Protein AF-A0A7S2HXE7-F1 (afdb_monomer)

Solvent-accessible surface area (backbone atoms only — not comparable to full-atom values): 6787 Å² total; per-residue (Å²): 131,97,66,56,71,68,59,51,30,52,52,51,29,65,70,46,41,70,63,45,46,68,40,72,66,55,28,47,44,47,74,75,39,44,75,59,43,34,55,48,38,62,73,76,58,79,90,82,89,77,61,93,91,61,80,92,76,57,76,76,35,76,50,92,45,53,48,64,36,82,74,63,73,43,76,49,74,41,42,48,93,79,38,102,42,96,54,76,43,74,46,81,40,40,62,69,34,74,43,55,63,63,28,75,82,44,96,34,65,74

InterPro domains:
  IPR018490 Cyclic nucleotide-binding domain superfamily [SSF51206] (2-107)

Structure (mmCIF, N/CA/C/O backbone):
data_AF-A0A7S2HXE7-F1
#
_entry.id   AF-A0A7S2HXE7-F1
#
loop_
_atom_site.group_PDB
_atom_site.id
_atom_site.type_symbol
_atom_site.label_atom_id
_atom_site.label_alt_id
_atom_site.label_comp_id
_atom_site.label_asym_id
_atom_site.label_entity_id
_atom_site.label_seq_id
_atom_site.pdbx_PDB_ins_code
_atom_site.Cartn_x
_atom_site.Cartn_y
_atom_site.Cartn_z
_atom_site.occupancy
_atom_site.B_iso_or_equiv
_atom_site.auth_seq_id
_atom_site.auth_comp_id
_atom_site.auth_asym_id
_atom_site.auth_atom_id
_atom_site.pdbx_PDB_model_num
ATOM 1 N N . GLN A 1 1 ? -6.709 -11.733 26.909 1.00 56.09 1 GLN A N 1
ATOM 2 C CA . GLN A 1 1 ? -6.693 -10.663 25.884 1.00 56.09 1 GLN A CA 1
ATOM 3 C C . GLN A 1 1 ? -6.760 -9.325 26.610 1.00 56.09 1 GLN A C 1
ATOM 5 O O . GLN A 1 1 ? -7.724 -9.121 27.327 1.00 56.09 1 GLN A O 1
ATOM 10 N N . LEU A 1 2 ? -5.749 -8.457 26.476 1.00 84.25 2 LEU A N 1
ATOM 11 C CA . LEU A 1 2 ? -5.667 -7.182 27.218 1.00 84.25 2 LEU A CA 1
ATOM 12 C C . LEU A 1 2 ? -6.530 -6.047 26.626 1.00 84.25 2 LEU A C 1
ATOM 14 O O . LEU A 1 2 ? -6.757 -5.051 27.297 1.00 84.25 2 LEU A O 1
ATOM 18 N N . LEU A 1 3 ? -7.029 -6.190 25.390 1.00 88.94 3 LEU A N 1
ATOM 19 C CA . LEU A 1 3 ? -7.813 -5.162 24.691 1.00 88.94 3 LEU A CA 1
ATOM 20 C C . LEU A 1 3 ? -9.077 -5.750 24.050 1.00 88.94 3 LEU A C 1
ATOM 22 O O . LEU A 1 3 ? -9.038 -6.836 23.450 1.00 88.94 3 LEU A O 1
ATOM 26 N N . SER A 1 4 ? -10.178 -4.993 24.101 1.00 94.06 4 SER A N 1
ATOM 27 C CA . SER A 1 4 ? -11.411 -5.313 23.372 1.00 94.06 4 SER A CA 1
ATOM 28 C C . SER A 1 4 ? -11.171 -5.323 21.856 1.00 94.06 4 SER A C 1
ATOM 30 O O . SER A 1 4 ? -10.194 -4.760 21.352 1.00 94.06 4 SER A O 1
ATOM 32 N N . SER A 1 5 ? -12.042 -6.000 21.108 1.00 91.31 5 SER A N 1
ATOM 33 C CA . SER A 1 5 ? -11.994 -5.999 19.640 1.00 91.31 5 SER A CA 1
ATOM 34 C C . SER A 1 5 ? -12.143 -4.583 19.075 1.00 91.31 5 SER A C 1
ATOM 36 O O . SER A 1 5 ? -11.364 -4.192 18.211 1.00 91.31 5 SER A O 1
ATOM 38 N N . ALA A 1 6 ? -13.075 -3.797 19.621 1.00 91.12 6 ALA A N 1
ATOM 39 C CA . ALA A 1 6 ? -13.313 -2.413 19.219 1.00 91.12 6 ALA A CA 1
ATOM 40 C C . ALA A 1 6 ? -12.064 -1.533 19.394 1.00 91.12 6 ALA A C 1
ATOM 42 O O . ALA A 1 6 ? -11.648 -0.854 18.457 1.00 91.12 6 ALA A O 1
ATOM 43 N N . LEU A 1 7 ? -11.401 -1.613 20.554 1.00 92.62 7 LEU A N 1
ATOM 44 C CA . LEU A 1 7 ? -10.208 -0.808 20.824 1.00 92.62 7 LEU A CA 1
ATOM 45 C C . LEU A 1 7 ? -9.020 -1.223 19.941 1.00 92.62 7 LEU A C 1
ATOM 47 O O . LEU A 1 7 ? -8.250 -0.375 19.500 1.00 92.62 7 LEU A O 1
ATOM 51 N N . ARG A 1 8 ? -8.897 -2.516 19.609 1.00 91.38 8 ARG A N 1
ATOM 52 C CA . ARG A 1 8 ? -7.886 -3.002 18.652 1.00 91.38 8 ARG A CA 1
ATOM 53 C C . ARG A 1 8 ? -8.10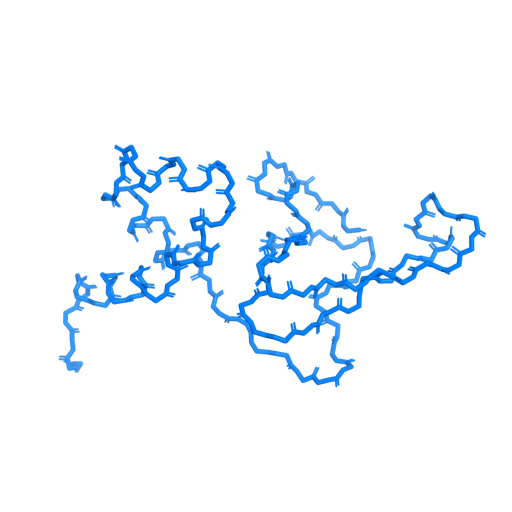4 -2.462 17.239 1.00 91.38 8 ARG A C 1
ATOM 55 O O . ARG A 1 8 ? -7.128 -2.105 16.585 1.00 91.38 8 ARG A O 1
ATOM 62 N N . ILE A 1 9 ? -9.352 -2.406 16.773 1.00 92.12 9 ILE A N 1
ATOM 63 C CA . ILE A 1 9 ? -9.705 -1.828 15.466 1.00 92.12 9 ILE A CA 1
ATOM 64 C C . ILE A 1 9 ? -9.336 -0.343 15.436 1.00 92.12 9 ILE A C 1
ATOM 66 O O . ILE A 1 9 ? -8.694 0.110 14.491 1.00 92.12 9 ILE A O 1
ATOM 70 N N . GLN A 1 10 ? -9.687 0.396 16.490 1.00 93.56 10 GLN A N 1
ATOM 71 C CA . GLN A 1 10 ? -9.378 1.819 16.592 1.00 93.56 10 GLN A CA 1
ATOM 72 C C . GLN A 1 10 ? -7.866 2.077 16.604 1.00 93.56 10 GLN A C 1
ATOM 74 O O . GLN A 1 10 ? -7.387 2.898 15.829 1.00 93.56 10 GLN A O 1
ATOM 79 N N . LEU A 1 11 ? -7.103 1.328 17.408 1.00 93.12 11 LEU A N 1
ATOM 80 C CA . LEU A 1 11 ? -5.642 1.447 17.457 1.00 93.12 11 LEU A CA 1
ATOM 81 C C . LEU A 1 11 ? -4.991 1.144 16.104 1.00 93.12 11 LEU A C 1
ATOM 83 O O . LEU A 1 11 ? -4.157 1.918 15.646 1.00 93.12 11 LEU A O 1
ATOM 87 N N . ARG A 1 12 ? -5.382 0.046 15.441 1.00 92.75 12 ARG A N 1
ATOM 88 C CA . ARG A 1 12 ? -4.855 -0.290 14.106 1.00 92.75 12 ARG A CA 1
ATOM 89 C C . ARG A 1 12 ? -5.132 0.821 13.106 1.00 92.75 12 ARG A C 1
ATOM 91 O O . ARG A 1 12 ? -4.220 1.220 12.388 1.00 92.75 12 ARG A O 1
ATOM 98 N N . PHE A 1 13 ? -6.359 1.340 13.107 1.00 95.31 13 PHE A N 1
ATOM 99 C CA . PHE A 1 13 ? -6.725 2.441 12.235 1.00 95.31 13 PHE A CA 1
ATOM 100 C C . PHE A 1 13 ? -5.871 3.678 12.497 1.00 95.31 13 PHE A C 1
ATOM 102 O O . PHE A 1 13 ? -5.293 4.183 11.547 1.00 95.31 13 PHE A O 1
ATOM 109 N N . GLU A 1 14 ? -5.718 4.136 13.741 1.00 95.62 14 GLU A N 1
ATOM 110 C CA . GLU A 1 14 ? -4.913 5.336 14.023 1.00 95.62 14 GLU A CA 1
ATOM 111 C C . GLU A 1 14 ? -3.432 5.167 13.645 1.00 95.62 14 GLU A C 1
ATOM 113 O O . GLU A 1 14 ? -2.815 6.121 13.179 1.00 95.62 14 GLU A O 1
ATOM 118 N N . ILE A 1 15 ? -2.867 3.958 13.755 1.00 94.00 15 ILE A N 1
ATOM 119 C CA . ILE A 1 15 ? -1.490 3.679 13.307 1.00 94.00 15 ILE A CA 1
ATOM 120 C C . ILE A 1 15 ? -1.391 3.715 11.770 1.00 94.00 15 ILE A C 1
ATOM 122 O O . ILE A 1 15 ? -0.419 4.226 11.219 1.00 94.00 15 ILE A O 1
A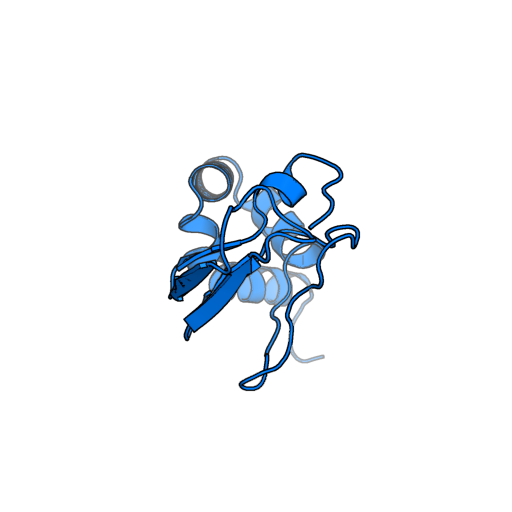TOM 126 N N . GLN A 1 16 ? -2.381 3.168 11.059 1.00 94.56 16 GLN A N 1
ATOM 127 C CA . GLN A 1 16 ? -2.368 3.029 9.593 1.00 94.56 16 GLN A CA 1
ATOM 128 C C . GLN A 1 16 ? -2.855 4.291 8.865 1.00 94.56 16 GLN A C 1
ATOM 130 O O . GLN A 1 16 ? -2.464 4.561 7.727 1.00 94.56 16 GLN A O 1
ATOM 135 N N . ARG A 1 17 ? -3.699 5.086 9.522 1.00 95.44 17 ARG A N 1
ATOM 136 C CA . ARG A 1 17 ? -4.379 6.260 8.972 1.00 95.44 17 ARG A CA 1
ATOM 137 C C . ARG A 1 17 ? -3.427 7.272 8.330 1.00 95.44 17 ARG A C 1
ATOM 139 O O . ARG A 1 17 ? -3.769 7.715 7.238 1.00 95.44 17 ARG A O 1
ATOM 146 N N . PRO A 1 18 ? -2.265 7.641 8.909 1.00 95.38 18 PRO A N 1
ATOM 147 C CA . PRO A 1 18 ? -1.359 8.597 8.275 1.00 95.38 18 PRO A CA 1
ATOM 148 C C . PRO A 1 18 ? -0.871 8.141 6.897 1.00 95.38 18 PRO A C 1
ATOM 150 O O . PRO A 1 18 ? -0.808 8.953 5.979 1.00 95.38 18 PRO A O 1
ATOM 153 N N . ALA A 1 19 ? -0.575 6.848 6.731 1.00 95.50 19 ALA A N 1
ATOM 154 C CA . ALA A 1 19 ? -0.140 6.292 5.451 1.00 95.50 19 ALA A CA 1
ATOM 155 C C . ALA A 1 19 ? -1.300 6.227 4.446 1.00 95.50 19 ALA A C 1
ATOM 157 O O . ALA A 1 19 ? -1.162 6.669 3.307 1.00 95.50 19 ALA A O 1
ATOM 158 N N . LEU A 1 20 ? -2.477 5.764 4.884 1.00 95.81 20 LEU A N 1
ATOM 159 C CA . LEU A 1 20 ? -3.669 5.686 4.030 1.00 95.81 20 LEU A CA 1
ATOM 160 C C . LEU A 1 20 ? -4.160 7.068 3.582 1.00 95.81 20 LEU A C 1
ATOM 162 O O . LEU A 1 20 ? -4.565 7.238 2.437 1.00 95.81 20 LEU A O 1
ATOM 166 N N . ALA A 1 21 ? -4.099 8.072 4.459 1.00 96.31 21 ALA A N 1
ATOM 167 C CA . ALA A 1 21 ? -4.575 9.421 4.167 1.00 96.31 21 ALA A CA 1
ATOM 168 C C . ALA A 1 21 ? -3.737 10.155 3.106 1.00 96.31 21 ALA A C 1
ATOM 170 O O . ALA A 1 21 ? -4.220 11.140 2.547 1.00 96.31 21 ALA A O 1
ATOM 171 N N . ARG A 1 22 ? -2.516 9.681 2.811 1.00 95.44 22 ARG A N 1
ATOM 172 C CA . ARG A 1 22 ? -1.683 10.201 1.713 1.00 95.44 22 ARG A CA 1
ATOM 173 C C . ARG A 1 22 ? -2.248 9.842 0.340 1.00 95.44 22 ARG A C 1
ATOM 175 O O . ARG A 1 22 ? -2.036 10.591 -0.606 1.00 95.44 22 ARG A O 1
ATOM 182 N N . HIS A 1 23 ? -2.989 8.739 0.229 1.00 96.31 23 HIS A N 1
ATOM 183 C CA . HIS A 1 23 ? -3.672 8.392 -1.011 1.00 96.31 23 HIS A CA 1
ATOM 184 C C . HIS A 1 23 ? -4.908 9.286 -1.188 1.00 96.31 23 HIS A C 1
ATOM 186 O O . HIS A 1 23 ? -5.776 9.277 -0.311 1.00 96.31 23 HIS A O 1
ATOM 192 N N . PRO A 1 24 ? -5.071 10.007 -2.315 1.00 95.62 24 PRO A N 1
ATOM 193 C CA . PRO A 1 24 ? -6.159 10.975 -2.485 1.00 95.62 24 PRO A CA 1
ATOM 194 C C . PRO A 1 24 ? -7.551 10.381 -2.240 1.00 95.62 24 PRO A C 1
ATOM 196 O O . PRO A 1 24 ? -8.336 10.926 -1.461 1.00 95.62 24 PRO A O 1
ATOM 199 N N . VAL A 1 25 ? -7.825 9.222 -2.852 1.00 95.44 25 VAL A N 1
ATOM 200 C CA . VAL A 1 25 ? -9.096 8.505 -2.682 1.00 95.44 25 VAL A CA 1
ATOM 201 C C . VAL A 1 25 ? -9.278 8.026 -1.240 1.00 95.44 25 VAL A C 1
ATOM 203 O O . VAL A 1 25 ? -10.243 8.428 -0.597 1.00 95.44 25 VAL A O 1
ATOM 206 N N . LEU A 1 26 ? -8.360 7.233 -0.677 1.00 96.00 26 LEU A N 1
ATOM 207 C CA . LEU A 1 26 ? -8.522 6.707 0.689 1.00 96.00 26 LEU A CA 1
ATOM 208 C C . LEU A 1 26 ? -8.594 7.823 1.745 1.00 96.00 26 LEU A C 1
ATOM 210 O O . LEU A 1 26 ? -9.386 7.738 2.682 1.00 96.00 26 LEU A O 1
ATOM 214 N N . GLY A 1 27 ? -7.839 8.908 1.567 1.00 96.62 27 GLY A N 1
ATOM 215 C CA . GLY A 1 27 ? -7.926 10.100 2.405 1.00 96.62 27 GLY A CA 1
ATOM 216 C C . GLY A 1 27 ? -9.296 10.779 2.345 1.00 96.62 27 GLY A C 1
ATOM 217 O O . GLY A 1 27 ? -9.782 11.255 3.372 1.00 96.62 27 GLY A O 1
ATOM 218 N N . LEU A 1 28 ? -9.944 10.804 1.177 1.00 97.25 28 LEU A N 1
ATOM 219 C CA . LEU A 1 28 ? -11.326 11.271 1.044 1.00 97.25 28 LEU A CA 1
ATOM 220 C C . LEU A 1 28 ? -12.300 10.360 1.803 1.00 97.25 28 LEU A C 1
ATOM 222 O O . LEU A 1 28 ? -13.097 10.870 2.590 1.00 97.25 28 LEU A O 1
ATOM 226 N N . TRP A 1 29 ? -12.188 9.039 1.649 1.00 96.44 29 TRP A N 1
ATOM 227 C CA . TRP A 1 29 ? -13.035 8.078 2.370 1.00 96.44 29 TRP A CA 1
ATOM 228 C C . TRP A 1 29 ? -12.899 8.200 3.890 1.00 96.44 29 TRP A C 1
ATOM 230 O O . TRP A 1 29 ? -13.905 8.180 4.593 1.00 96.44 29 TRP A O 1
ATOM 240 N N . ILE A 1 30 ? -11.684 8.419 4.402 1.00 96.81 30 ILE A N 1
ATOM 241 C CA . ILE A 1 30 ? -11.441 8.649 5.838 1.00 96.81 30 ILE A CA 1
ATOM 242 C C . ILE A 1 30 ? -12.209 9.875 6.353 1.00 96.81 30 ILE A C 1
ATOM 244 O O . ILE A 1 30 ? -12.674 9.867 7.492 1.00 96.81 30 ILE A O 1
ATOM 248 N N . ARG A 1 31 ? -12.342 10.930 5.539 1.00 96.88 31 ARG A N 1
ATOM 249 C CA . ARG A 1 31 ? -13.078 12.148 5.917 1.00 96.88 31 ARG A CA 1
ATOM 250 C C . ARG A 1 31 ? -14.590 11.993 5.785 1.00 96.88 31 ARG A C 1
ATOM 252 O O . ARG A 1 31 ? -15.315 12.626 6.543 1.00 96.88 31 ARG A O 1
ATOM 259 N N . MET A 1 32 ? -15.047 11.204 4.816 1.00 97.69 32 MET A N 1
ATOM 260 C CA . MET A 1 32 ? -16.472 11.020 4.538 1.00 97.69 32 MET A CA 1
ATOM 261 C C . MET A 1 32 ? -17.130 10.006 5.475 1.00 97.69 32 MET A C 1
ATOM 263 O O . MET A 1 32 ? -18.225 10.262 5.964 1.00 97.69 32 MET A O 1
ATOM 267 N N . ASP A 1 33 ? -16.473 8.874 5.727 1.00 96.31 33 ASP A N 1
ATOM 268 C CA . ASP A 1 33 ? -17.022 7.774 6.521 1.00 96.31 33 ASP A CA 1
ATOM 269 C C . ASP A 1 33 ? -15.907 7.072 7.310 1.00 96.31 33 ASP A C 1
ATOM 271 O O . ASP A 1 33 ? -15.369 6.022 6.936 1.00 96.31 33 ASP A O 1
ATOM 275 N N . ALA A 1 34 ? -15.529 7.692 8.430 1.00 91.94 34 ALA A N 1
ATOM 276 C CA . ALA A 1 34 ? -14.533 7.130 9.332 1.00 91.94 34 ALA A CA 1
ATOM 277 C C . ALA A 1 34 ? -14.947 5.751 9.891 1.00 91.94 34 ALA A C 1
ATOM 279 O O . ALA A 1 34 ? -14.104 4.852 9.864 1.00 91.94 34 ALA A O 1
ATOM 280 N N . PRO A 1 35 ? -16.195 5.513 10.357 1.00 93.44 35 PRO A N 1
ATOM 281 C CA . PRO A 1 35 ? -16.620 4.188 10.823 1.00 93.44 35 PRO A CA 1
ATOM 282 C C . PRO A 1 35 ? -16.443 3.074 9.782 1.00 93.44 35 PRO A C 1
ATOM 284 O O . PRO A 1 35 ? -15.953 1.984 10.115 1.00 93.44 35 PRO A O 1
ATOM 287 N N . TRP A 1 36 ? -16.786 3.341 8.519 1.00 94.12 36 TRP A N 1
ATOM 288 C CA . TRP A 1 36 ? -16.539 2.396 7.434 1.00 94.12 36 TRP A CA 1
ATOM 289 C C . TRP A 1 36 ? -15.040 2.166 7.240 1.00 94.12 36 TRP A C 1
ATOM 291 O O . TRP A 1 36 ? -14.591 1.017 7.253 1.00 94.12 36 TRP A O 1
ATOM 301 N N . MET A 1 37 ? -14.240 3.236 7.181 1.00 95.12 37 MET A N 1
ATOM 302 C CA . MET A 1 37 ? -12.787 3.124 7.034 1.00 95.12 37 MET A CA 1
ATOM 303 C C . MET A 1 37 ? -12.100 2.404 8.199 1.00 95.12 37 MET A C 1
ATOM 305 O O . MET A 1 37 ? -11.152 1.661 7.954 1.00 95.12 37 MET A O 1
ATOM 309 N N . HIS A 1 38 ? -12.578 2.535 9.439 1.00 94.31 38 HIS A N 1
ATOM 310 C CA . HIS A 1 38 ? -12.095 1.739 10.574 1.00 94.31 38 HIS A CA 1
ATOM 311 C C . HIS A 1 38 ? -12.254 0.240 10.303 1.00 94.31 38 HIS A C 1
ATOM 313 O O . HIS A 1 38 ? -11.321 -0.545 10.493 1.00 94.31 38 HIS A O 1
ATOM 319 N N . THR A 1 39 ? -13.437 -0.155 9.829 1.00 92.81 39 THR A N 1
ATOM 320 C CA . THR A 1 39 ? -13.762 -1.556 9.546 1.00 92.81 39 THR A CA 1
ATOM 321 C C . THR A 1 39 ? -12.978 -2.078 8.344 1.00 92.81 39 THR A C 1
ATOM 323 O O . THR A 1 39 ? -12.424 -3.178 8.408 1.00 92.81 39 THR A O 1
ATOM 326 N N . THR A 1 40 ? -12.890 -1.292 7.270 1.00 93.69 40 THR A N 1
ATOM 327 C CA . THR A 1 40 ? -12.120 -1.624 6.065 1.00 93.69 40 THR A CA 1
ATOM 328 C C . THR A 1 40 ? -10.640 -1.771 6.393 1.00 93.69 40 THR A C 1
ATOM 330 O O . THR A 1 40 ? -10.042 -2.794 6.074 1.00 93.69 40 THR A O 1
ATOM 333 N N . CYS A 1 41 ? -10.062 -0.813 7.116 1.00 94.50 41 CYS A N 1
ATOM 334 C CA . CYS A 1 41 ? -8.661 -0.829 7.522 1.00 94.50 41 CYS A CA 1
ATOM 335 C C . CYS A 1 41 ? -8.321 -2.070 8.363 1.00 94.50 41 CYS A C 1
ATOM 337 O O . CYS A 1 41 ? -7.353 -2.777 8.086 1.00 94.50 41 CYS A O 1
ATOM 339 N N . ALA A 1 42 ? -9.183 -2.423 9.321 1.00 92.88 42 ALA A N 1
ATOM 340 C CA . ALA A 1 42 ? -8.980 -3.606 10.152 1.00 92.88 42 ALA A CA 1
ATOM 341 C C . ALA A 1 42 ? -9.009 -4.937 9.379 1.00 92.88 42 ALA A C 1
ATOM 343 O O . ALA A 1 42 ? -8.408 -5.908 9.846 1.00 92.88 42 ALA A O 1
ATOM 344 N N . LYS A 1 43 ? -9.699 -4.997 8.232 1.00 93.25 43 LYS A N 1
ATOM 345 C CA . LYS A 1 43 ? -9.857 -6.218 7.424 1.00 93.25 43 LYS A CA 1
ATOM 346 C C . LYS A 1 43 ? -8.892 -6.299 6.243 1.00 93.25 43 LYS A C 1
ATOM 348 O O . LYS A 1 43 ? -8.412 -7.385 5.946 1.00 93.25 43 LYS A O 1
ATOM 353 N N . ALA A 1 44 ? -8.642 -5.178 5.573 1.00 94.94 44 ALA A N 1
ATOM 354 C CA . ALA A 1 44 ? -7.952 -5.129 4.287 1.00 94.94 44 ALA A CA 1
ATOM 355 C C . ALA A 1 44 ? -6.517 -4.593 4.378 1.00 94.94 44 ALA A C 1
ATOM 357 O O . ALA A 1 44 ? -5.769 -4.720 3.415 1.00 94.94 44 ALA A O 1
ATOM 358 N N . VAL A 1 45 ? -6.114 -3.999 5.510 1.00 95.75 45 VAL A N 1
ATOM 359 C CA . VAL A 1 45 ? -4.793 -3.370 5.646 1.00 95.75 45 VAL A CA 1
ATOM 360 C C . VAL A 1 45 ? -3.929 -4.130 6.650 1.00 95.75 45 VAL A C 1
ATOM 362 O O . VAL A 1 45 ? -4.250 -4.272 7.839 1.00 95.75 45 VAL A O 1
ATOM 365 N N . SER A 1 46 ? -2.771 -4.578 6.172 1.00 94.31 46 SER A N 1
ATOM 366 C CA . SER A 1 46 ? -1.734 -5.249 6.954 1.00 94.31 46 SER A CA 1
ATOM 367 C C . SER A 1 46 ? -0.396 -4.528 6.838 1.00 94.31 46 SER A C 1
ATOM 369 O O . SER A 1 46 ? -0.106 -3.902 5.825 1.00 94.31 46 SER A O 1
ATOM 371 N N . PHE A 1 47 ? 0.437 -4.661 7.867 1.00 93.19 47 PHE A N 1
ATOM 372 C CA . PHE A 1 47 ? 1.840 -4.267 7.794 1.00 93.19 47 PHE A CA 1
ATOM 373 C C . PHE A 1 47 ? 2.670 -5.414 7.234 1.00 93.19 47 PHE A C 1
ATOM 375 O O . PHE A 1 47 ? 2.480 -6.565 7.631 1.00 93.19 47 PHE A O 1
ATOM 382 N N . VAL A 1 48 ? 3.603 -5.086 6.348 1.00 93.88 48 VAL A N 1
ATOM 383 C CA . VAL A 1 48 ? 4.570 -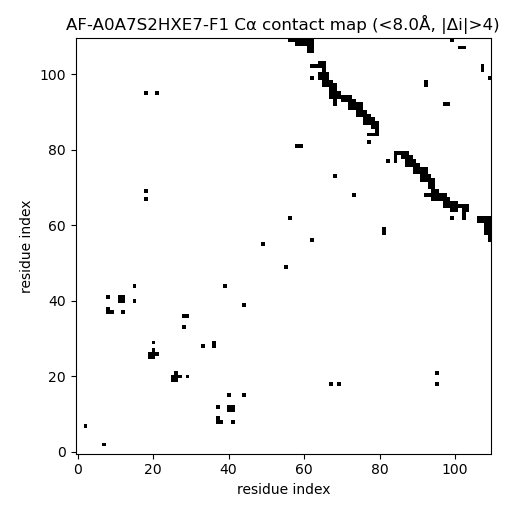6.035 5.801 1.00 93.88 48 VAL A CA 1
ATOM 384 C C . VAL A 1 48 ? 5.961 -5.482 6.070 1.00 93.88 48 VAL A C 1
ATOM 386 O O . VAL A 1 48 ? 6.270 -4.364 5.669 1.00 93.88 48 VAL A O 1
ATOM 389 N N . LEU A 1 49 ? 6.781 -6.261 6.772 1.00 95.31 49 LEU A N 1
ATOM 390 C CA . LEU A 1 49 ? 8.204 -5.991 6.936 1.00 95.31 49 LEU A CA 1
ATOM 391 C C . LEU A 1 49 ? 8.965 -6.769 5.857 1.00 95.31 49 LEU A C 1
ATOM 393 O O . LEU A 1 49 ? 8.667 -7.944 5.614 1.00 95.31 49 LEU A O 1
ATOM 397 N N . ARG A 1 50 ? 9.942 -6.122 5.227 1.00 95.00 50 ARG A N 1
ATOM 398 C CA . ARG A 1 50 ? 10.839 -6.739 4.247 1.00 95.00 50 ARG A CA 1
ATOM 399 C C . ARG A 1 50 ? 12.281 -6.472 4.624 1.00 95.00 50 ARG A C 1
ATOM 401 O O . ARG A 1 50 ? 12.598 -5.385 5.107 1.00 95.00 50 ARG A O 1
ATOM 408 N N . MET A 1 51 ? 13.125 -7.478 4.434 1.00 95.44 51 MET A N 1
ATOM 409 C CA . MET A 1 51 ? 14.562 -7.307 4.570 1.00 95.44 51 MET A CA 1
ATOM 410 C C . MET A 1 51 ? 15.128 -6.693 3.286 1.00 95.44 51 MET A C 1
ATOM 412 O O . MET A 1 51 ? 14.512 -6.797 2.221 1.00 95.44 51 MET A O 1
ATOM 416 N N . PRO A 1 52 ? 16.305 -6.050 3.351 1.00 94.12 52 PRO A N 1
ATOM 417 C CA . PRO A 1 52 ? 16.986 -5.602 2.148 1.00 94.12 52 PRO A CA 1
ATOM 418 C C . PRO A 1 52 ? 17.147 -6.755 1.155 1.00 94.12 52 PRO A C 1
ATOM 420 O O . PRO A 1 52 ? 17.601 -7.833 1.539 1.00 94.12 52 PRO A O 1
ATOM 423 N N . ARG A 1 53 ? 16.843 -6.486 -0.121 1.00 91.38 53 ARG A N 1
ATOM 424 C CA . ARG A 1 53 ? 16.887 -7.443 -1.244 1.00 91.38 53 ARG A CA 1
ATOM 425 C C . ARG A 1 53 ? 15.772 -8.499 -1.271 1.00 91.38 53 ARG A C 1
ATOM 427 O O . ARG A 1 53 ? 15.801 -9.338 -2.163 1.00 91.38 53 ARG A O 1
ATOM 434 N N . ASP A 1 54 ? 14.795 -8.448 -0.365 1.00 95.00 54 ASP A N 1
ATOM 435 C CA . ASP A 1 54 ? 13.573 -9.242 -0.523 1.00 95.00 54 ASP A CA 1
ATOM 436 C C . ASP A 1 54 ? 12.688 -8.657 -1.630 1.00 95.00 54 ASP A C 1
ATOM 438 O O . ASP A 1 54 ? 12.495 -7.442 -1.719 1.00 95.00 54 ASP A O 1
ATOM 442 N N . GLU A 1 55 ? 12.072 -9.531 -2.422 1.00 93.81 55 GLU A N 1
ATOM 443 C CA . GLU A 1 55 ? 11.066 -9.134 -3.404 1.00 93.81 55 GLU A CA 1
ATOM 444 C C . GLU A 1 55 ? 9.695 -8.936 -2.741 1.00 93.81 55 GLU A C 1
ATOM 446 O O . GLU A 1 55 ? 9.239 -9.733 -1.912 1.00 93.81 55 GLU A O 1
ATOM 451 N N . LEU A 1 56 ? 9.009 -7.851 -3.112 1.00 95.31 56 LEU A N 1
ATOM 452 C CA . LEU A 1 56 ? 7.642 -7.598 -2.655 1.00 95.31 56 LEU A CA 1
A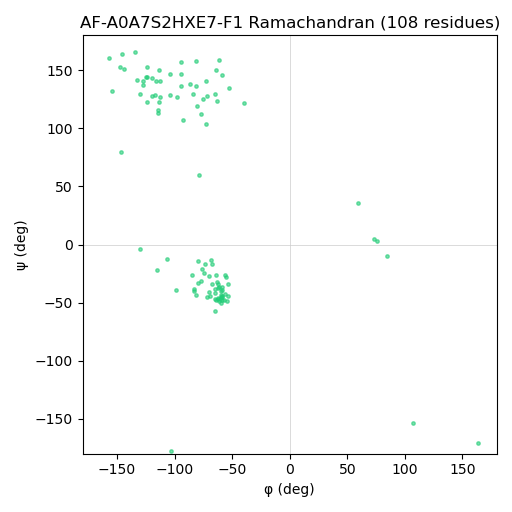TOM 453 C C . LEU A 1 56 ? 6.610 -8.352 -3.505 1.00 95.31 56 LEU A C 1
ATOM 455 O O . LEU A 1 56 ? 5.648 -8.888 -2.954 1.00 95.31 56 LEU A O 1
ATOM 459 N N . PHE A 1 57 ? 6.836 -8.397 -4.818 1.00 95.38 57 PHE A N 1
ATOM 460 C CA . PHE A 1 57 ? 6.049 -9.105 -5.825 1.00 95.38 57 PHE A CA 1
ATOM 461 C C . PHE A 1 57 ? 6.928 -9.384 -7.054 1.00 95.38 57 PHE A C 1
ATOM 463 O O . PHE A 1 57 ? 7.942 -8.715 -7.245 1.00 95.38 57 PHE A O 1
ATOM 470 N N . ALA A 1 58 ? 6.519 -10.344 -7.887 1.00 94.94 58 ALA A N 1
ATOM 471 C CA . ALA A 1 58 ? 7.226 -10.713 -9.113 1.00 94.94 58 ALA A CA 1
ATOM 472 C C . ALA A 1 58 ? 6.390 -10.378 -10.367 1.00 94.94 58 ALA A C 1
ATOM 474 O O . ALA A 1 58 ? 5.156 -10.447 -10.300 1.00 94.94 58 ALA A O 1
ATOM 475 N N . PRO A 1 59 ? 7.016 -10.063 -11.515 1.00 95.06 59 PRO A N 1
ATOM 476 C CA . PRO A 1 59 ? 6.294 -9.803 -12.759 1.00 95.06 59 PRO A CA 1
ATOM 477 C C . PRO A 1 59 ? 5.442 -10.997 -13.211 1.00 95.06 59 PRO A C 1
ATOM 479 O O . PRO A 1 59 ? 5.816 -12.156 -13.014 1.00 95.06 59 PRO A O 1
ATOM 482 N N . GLY A 1 60 ? 4.294 -10.728 -13.829 1.00 94.81 60 GLY A N 1
ATOM 483 C CA . GLY A 1 60 ? 3.365 -11.745 -14.326 1.00 94.81 60 GLY A CA 1
ATOM 484 C C . GLY A 1 60 ? 2.525 -12.424 -13.240 1.00 94.81 60 GLY A C 1
ATOM 485 O O . GLY A 1 60 ? 1.739 -13.322 -13.547 1.00 94.81 60 GLY A O 1
ATOM 486 N N . THR A 1 61 ? 2.655 -12.011 -11.975 1.00 96.69 61 THR A N 1
ATOM 487 C CA . THR A 1 61 ? 1.865 -12.562 -10.864 1.00 96.69 61 THR A CA 1
ATOM 488 C C . THR A 1 61 ? 0.623 -11.724 -10.580 1.00 96.69 61 THR A C 1
ATOM 490 O O . THR A 1 61 ? 0.620 -10.506 -10.748 1.00 96.69 61 THR A O 1
ATOM 493 N N . ALA A 1 62 ? -0.458 -12.380 -10.150 1.00 97.44 62 ALA A N 1
ATOM 494 C CA . ALA A 1 62 ? -1.673 -11.681 -9.747 1.00 97.44 62 ALA A CA 1
ATOM 495 C C . ALA A 1 62 ? -1.408 -10.829 -8.498 1.00 97.44 62 ALA A C 1
ATOM 497 O O . ALA A 1 62 ? -0.884 -11.326 -7.497 1.00 97.44 62 ALA A O 1
ATOM 498 N N . ALA A 1 63 ? -1.802 -9.560 -8.549 1.00 97.00 63 ALA A N 1
ATOM 499 C CA . ALA A 1 63 ? -1.582 -8.633 -7.456 1.00 97.00 63 ALA A CA 1
ATOM 500 C C . ALA A 1 63 ? -2.493 -8.941 -6.268 1.00 97.00 63 ALA A C 1
ATOM 502 O O . ALA A 1 63 ? -3.715 -9.018 -6.396 1.00 97.00 63 ALA A O 1
ATOM 503 N N . ALA A 1 64 ? -1.889 -9.068 -5.086 1.00 93.75 64 ALA A N 1
ATOM 504 C CA . ALA A 1 64 ? -2.625 -9.238 -3.834 1.00 93.75 64 ALA A CA 1
ATOM 505 C C . ALA A 1 64 ? -3.251 -7.922 -3.335 1.00 93.75 64 ALA A C 1
ATOM 507 O O . ALA A 1 64 ? -4.184 -7.941 -2.533 1.00 93.75 64 ALA A O 1
ATOM 508 N N . GLY A 1 65 ? -2.727 -6.784 -3.792 1.00 95.94 65 GLY A N 1
ATOM 509 C CA . GLY A 1 65 ? -3.187 -5.450 -3.432 1.00 95.94 65 GLY A CA 1
ATOM 510 C C . GLY A 1 65 ? -2.154 -4.382 -3.780 1.00 95.94 65 GLY A C 1
ATOM 511 O O . GLY A 1 65 ? -1.155 -4.655 -4.445 1.00 95.94 65 GLY A O 1
ATOM 512 N N . ALA A 1 66 ? -2.409 -3.162 -3.315 1.00 96.94 66 ALA A N 1
ATOM 513 C CA . ALA A 1 66 ? -1.469 -2.054 -3.415 1.00 96.94 66 ALA A CA 1
ATOM 514 C C . ALA A 1 66 ? -0.614 -1.929 -2.150 1.00 96.94 66 ALA A C 1
ATOM 516 O O . ALA A 1 66 ? -1.019 -2.335 -1.056 1.00 96.94 66 ALA A O 1
ATOM 517 N N . TYR A 1 67 ? 0.551 -1.307 -2.300 1.00 96.88 67 TYR A N 1
ATOM 518 C CA . TYR A 1 67 ? 1.515 -1.116 -1.223 1.00 96.88 67 TYR A CA 1
ATOM 519 C C . TYR A 1 67 ? 1.856 0.360 -1.084 1.00 96.88 67 TYR A C 1
ATOM 521 O O . TYR A 1 67 ? 1.963 1.074 -2.077 1.00 96.88 67 TYR A O 1
ATOM 529 N N . THR A 1 68 ? 2.073 0.810 0.149 1.00 97.06 68 THR A N 1
ATOM 530 C CA . THR A 1 68 ? 2.625 2.136 0.420 1.00 97.06 68 THR A CA 1
ATOM 531 C C . THR A 1 68 ? 3.824 2.020 1.343 1.00 97.06 68 THR A C 1
ATOM 533 O O . THR A 1 68 ? 3.807 1.245 2.304 1.00 97.06 68 THR A O 1
ATOM 536 N N . VAL A 1 69 ? 4.879 2.772 1.038 1.00 97.00 69 VAL A N 1
ATOM 537 C C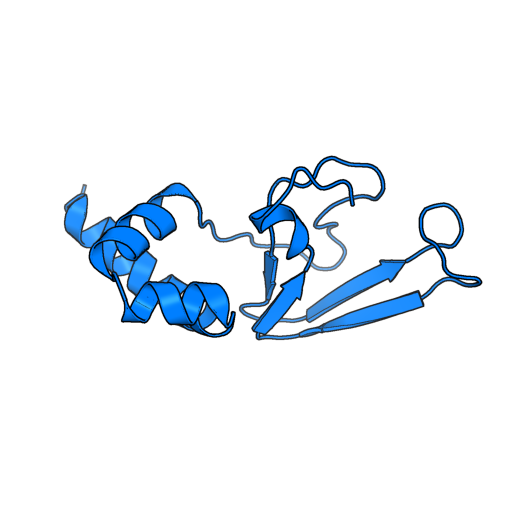A . VAL A 1 69 ? 6.098 2.779 1.846 1.00 97.00 69 VAL A CA 1
ATOM 538 C C . VAL A 1 69 ? 5.843 3.626 3.090 1.00 97.00 69 VAL A C 1
ATOM 540 O O . VAL A 1 69 ? 5.633 4.833 3.008 1.00 97.00 69 VAL A O 1
ATOM 543 N N . VAL A 1 70 ? 5.812 2.991 4.261 1.00 95.75 70 VAL A N 1
ATOM 544 C CA . VAL A 1 70 ? 5.650 3.706 5.540 1.00 95.75 70 VAL A CA 1
ATOM 545 C C . VAL A 1 70 ? 6.991 4.242 6.037 1.00 95.75 70 VAL A C 1
ATOM 547 O O . VAL A 1 70 ? 7.043 5.332 6.604 1.00 95.75 70 VAL A O 1
ATOM 550 N N . THR A 1 71 ? 8.057 3.468 5.845 1.00 94.81 71 THR A N 1
ATOM 551 C CA . THR A 1 71 ? 9.428 3.813 6.226 1.00 94.81 71 THR A CA 1
ATOM 552 C C . THR A 1 71 ? 10.398 3.056 5.326 1.00 94.81 71 THR A C 1
ATOM 554 O O . THR A 1 71 ? 10.264 1.838 5.183 1.00 94.81 71 THR A O 1
ATOM 557 N N . GLY A 1 72 ? 11.382 3.760 4.774 1.00 95.06 72 GLY A N 1
ATOM 558 C CA . GLY A 1 72 ? 12.463 3.197 3.967 1.00 95.06 72 GLY A CA 1
ATOM 559 C C . GLY A 1 72 ? 12.316 3.518 2.482 1.00 95.06 72 GLY A C 1
ATOM 560 O O . GLY A 1 72 ? 11.720 4.520 2.093 1.00 95.06 72 GLY A O 1
ATOM 561 N N . GLU A 1 73 ? 12.883 2.660 1.642 1.00 96.19 73 GLU A N 1
ATOM 562 C CA . GLU A 1 73 ? 12.822 2.796 0.190 1.00 96.19 73 GLU A CA 1
ATOM 563 C C . GLU A 1 73 ? 12.719 1.427 -0.480 1.00 96.19 73 GLU A C 1
ATOM 565 O O . GLU A 1 73 ? 13.183 0.414 0.051 1.00 96.19 73 GLU A O 1
ATOM 570 N N . ILE A 1 74 ? 12.074 1.406 -1.642 1.00 96.56 74 ILE A N 1
ATOM 571 C CA . ILE A 1 74 ? 11.918 0.223 -2.481 1.00 96.56 74 ILE A CA 1
ATOM 572 C C . ILE A 1 74 ? 12.330 0.589 -3.903 1.00 96.56 74 ILE A C 1
ATOM 574 O O . ILE A 1 74 ? 11.820 1.552 -4.474 1.00 96.56 74 ILE A O 1
ATOM 578 N N . GLY A 1 75 ? 13.206 -0.222 -4.494 1.00 97.25 75 GLY A N 1
ATOM 579 C CA . GLY A 1 75 ? 13.486 -0.174 -5.924 1.00 97.25 75 GLY A CA 1
ATOM 580 C C . GLY A 1 75 ? 12.403 -0.916 -6.702 1.00 97.25 75 GLY A C 1
ATOM 581 O O . GLY A 1 75 ? 12.207 -2.113 -6.507 1.00 97.25 75 GLY A O 1
ATOM 582 N N . TYR A 1 76 ? 11.705 -0.211 -7.583 1.00 96.62 76 TYR A N 1
ATOM 583 C CA . TYR A 1 76 ? 10.814 -0.799 -8.572 1.00 96.62 76 TYR A CA 1
ATOM 584 C C . TYR A 1 76 ? 11.587 -1.017 -9.873 1.00 96.62 76 TYR A C 1
ATOM 586 O O . TYR A 1 76 ? 11.923 -0.052 -10.562 1.00 96.62 76 TYR A O 1
ATOM 594 N N . CYS A 1 77 ? 11.893 -2.278 -10.177 1.00 96.00 77 CYS A N 1
ATOM 595 C CA . CYS A 1 77 ? 12.660 -2.666 -11.356 1.00 96.00 77 CYS A CA 1
ATOM 596 C C . CYS A 1 77 ? 11.724 -3.111 -12.483 1.00 96.00 77 CYS A C 1
ATOM 598 O O . CYS A 1 77 ? 10.895 -4.002 -12.299 1.00 96.00 77 CYS A O 1
ATOM 600 N N . GLN A 1 78 ? 11.888 -2.518 -13.660 1.00 96.38 78 GLN A N 1
ATOM 601 C CA . GLN A 1 78 ? 11.196 -2.891 -14.886 1.00 96.38 78 GLN A CA 1
ATOM 602 C C . GLN A 1 78 ? 12.214 -3.456 -15.864 1.00 96.38 78 GLN A C 1
ATOM 604 O O . GLN A 1 78 ? 13.209 -2.803 -16.165 1.00 96.38 78 GLN A O 1
ATOM 609 N N . HIS A 1 79 ? 11.952 -4.655 -16.374 1.00 96.94 79 HIS A N 1
ATOM 610 C CA . HIS A 1 79 ? 12.827 -5.324 -17.327 1.00 96.94 79 HIS A CA 1
ATOM 611 C C . HIS A 1 79 ? 12.136 -5.433 -18.700 1.00 96.94 79 HIS A C 1
ATOM 613 O O . HIS A 1 79 ? 10.944 -5.756 -18.734 1.00 96.94 79 HIS A O 1
ATOM 619 N N . PRO A 1 80 ? 12.841 -5.241 -19.836 1.00 97.19 80 PRO A N 1
ATOM 620 C CA . PRO A 1 80 ? 12.240 -5.297 -21.178 1.00 97.19 80 PRO A CA 1
ATOM 621 C C . PRO A 1 80 ? 11.511 -6.607 -21.506 1.00 97.19 80 PRO A C 1
ATOM 623 O O . PRO A 1 80 ? 10.585 -6.636 -22.310 1.00 97.19 80 PRO A O 1
ATOM 626 N N . SER A 1 81 ? 11.902 -7.719 -20.871 1.00 96.25 81 SER A N 1
ATOM 627 C CA . SER A 1 81 ? 11.229 -9.014 -21.065 1.00 96.25 81 SER A CA 1
ATOM 628 C C . SER A 1 81 ? 9.856 -9.118 -20.392 1.00 96.25 81 SER A C 1
ATOM 630 O O . SER A 1 81 ? 9.095 -10.026 -20.721 1.00 96.25 81 SER A O 1
ATOM 632 N N . THR A 1 82 ? 9.538 -8.231 -19.446 1.00 94.56 82 THR A N 1
ATOM 633 C CA . THR A 1 82 ? 8.303 -8.277 -18.643 1.00 94.56 82 THR A CA 1
ATOM 634 C C . THR A 1 82 ? 7.553 -6.948 -18.614 1.00 94.56 82 THR A C 1
ATOM 636 O O . THR A 1 82 ? 6.494 -6.849 -18.002 1.00 94.56 82 THR A O 1
ATOM 639 N N . SER A 1 83 ? 8.093 -5.895 -19.220 1.00 93.94 83 SER A N 1
ATOM 640 C CA . SER A 1 83 ? 7.553 -4.539 -19.153 1.00 93.94 83 SER A CA 1
ATOM 641 C C . SER A 1 83 ? 7.816 -3.789 -20.460 1.00 93.94 83 SER A C 1
ATOM 643 O O . SER A 1 83 ? 8.792 -4.093 -21.141 1.00 93.94 83 SER A O 1
ATOM 645 N N . PRO A 1 84 ? 6.980 -2.797 -20.818 1.00 93.81 84 PRO A N 1
ATOM 646 C CA . PRO A 1 84 ? 7.132 -2.015 -22.045 1.00 93.81 84 PRO A CA 1
ATOM 647 C C . PRO A 1 84 ? 8.223 -0.940 -21.886 1.00 93.81 84 PRO A C 1
ATOM 649 O O . PRO A 1 84 ? 7.944 0.255 -21.960 1.00 93.81 84 PRO A O 1
ATOM 652 N N . VAL A 1 85 ? 9.451 -1.369 -21.600 1.00 96.50 85 VAL A N 1
ATOM 653 C CA . VAL A 1 85 ? 10.649 -0.527 -21.484 1.00 96.50 85 VAL A CA 1
ATOM 654 C C . VAL A 1 85 ? 11.717 -1.057 -22.438 1.00 96.50 85 VAL A C 1
ATOM 656 O O . VAL A 1 85 ? 11.819 -2.268 -22.626 1.00 96.50 85 VAL A O 1
ATOM 659 N N . ASP A 1 86 ? 12.499 -0.167 -23.047 1.00 97.81 86 ASP A N 1
ATOM 660 C CA . ASP A 1 86 ? 13.550 -0.564 -23.998 1.00 97.81 86 ASP A CA 1
ATOM 661 C C . ASP A 1 86 ? 14.795 -1.122 -23.284 1.00 97.81 86 ASP A C 1
ATOM 663 O O . ASP A 1 86 ? 15.473 -2.013 -23.796 1.00 97.81 86 ASP A O 1
ATOM 667 N N . GLU A 1 87 ? 15.071 -0.631 -22.074 1.00 97.75 87 GLU A N 1
ATOM 668 C CA . GLU A 1 87 ? 16.173 -1.048 -21.205 1.00 97.75 87 GLU A CA 1
ATOM 669 C C . GLU A 1 87 ? 15.694 -1.247 -19.760 1.00 97.75 87 GLU A C 1
ATOM 671 O O . GLU A 1 87 ? 14.586 -0.846 -19.398 1.00 97.75 87 GLU A O 1
ATOM 676 N N . GLU A 1 88 ? 16.511 -1.904 -18.933 1.00 97.62 88 GLU A N 1
ATOM 677 C CA . GLU A 1 88 ? 16.189 -2.090 -17.518 1.00 97.62 88 GLU A CA 1
ATOM 678 C C . GLU A 1 88 ? 16.120 -0.735 -16.802 1.00 97.62 88 GLU A C 1
ATOM 680 O O . GLU A 1 88 ? 17.082 0.034 -16.796 1.00 97.62 88 GLU A O 1
ATOM 685 N N . LEU A 1 89 ? 14.976 -0.458 -16.177 1.00 97.75 89 LEU A N 1
ATOM 686 C CA . LEU A 1 89 ? 14.716 0.793 -15.477 1.00 97.75 89 LEU A CA 1
ATOM 687 C C . LEU A 1 89 ? 14.432 0.520 -14.003 1.00 97.75 89 LEU A C 1
ATOM 689 O O . LEU A 1 89 ? 13.533 -0.249 -13.669 1.00 97.75 89 LEU A O 1
ATOM 693 N N . VAL A 1 90 ? 15.151 1.209 -13.117 1.00 97.06 90 VAL A N 1
ATOM 694 C CA . VAL A 1 90 ? 14.927 1.138 -11.669 1.00 97.06 90 VAL A CA 1
ATOM 695 C C . VAL A 1 90 ? 14.444 2.488 -11.156 1.00 97.06 90 VAL A C 1
ATOM 697 O O . VAL A 1 90 ? 15.175 3.477 -11.191 1.00 97.06 90 VAL A O 1
ATOM 700 N N . SER A 1 91 ? 13.215 2.522 -10.644 1.00 96.88 91 SER A N 1
ATOM 701 C CA . SER A 1 91 ? 12.626 3.700 -10.001 1.00 96.88 91 SER A CA 1
ATOM 702 C C . SER A 1 91 ? 12.613 3.527 -8.486 1.00 96.88 91 SER A C 1
ATOM 704 O O . SER A 1 91 ? 12.125 2.518 -7.987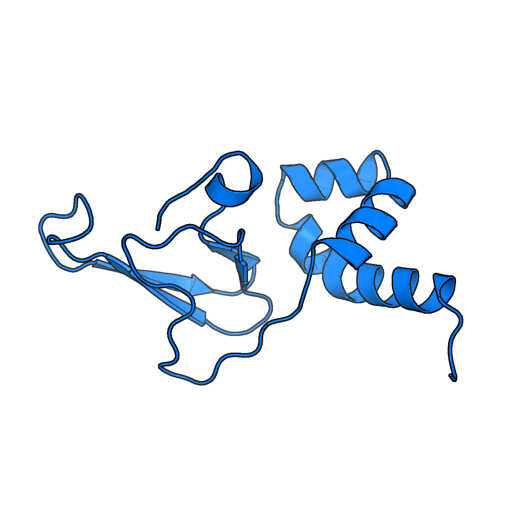 1.00 96.88 91 SER A O 1
ATOM 706 N N . GLN A 1 92 ? 13.119 4.507 -7.740 1.00 97.75 92 GLN A N 1
ATOM 707 C CA . GLN A 1 92 ? 13.066 4.472 -6.276 1.00 97.75 92 GLN A CA 1
ATOM 708 C C . GLN A 1 92 ? 11.727 5.008 -5.771 1.00 97.75 92 GLN A C 1
ATOM 710 O O . GLN A 1 92 ? 11.299 6.100 -6.148 1.00 97.75 92 GLN A O 1
ATOM 715 N N . VAL A 1 93 ? 11.085 4.244 -4.892 1.00 97.00 93 VAL A N 1
ATOM 716 C CA . VAL A 1 93 ? 9.842 4.613 -4.214 1.00 97.00 93 VAL A CA 1
ATOM 717 C C . VAL A 1 93 ? 10.137 4.754 -2.726 1.00 97.00 93 VAL A C 1
ATOM 719 O O . VAL A 1 93 ? 10.460 3.777 -2.053 1.00 97.00 93 VAL A O 1
ATOM 722 N N . SER A 1 94 ? 10.038 5.978 -2.217 1.00 96.31 94 SER A N 1
ATOM 723 C CA . SER A 1 94 ? 10.312 6.327 -0.820 1.00 96.31 94 SER A CA 1
ATOM 724 C C . SER A 1 94 ? 9.025 6.541 -0.016 1.00 96.31 94 SER A C 1
ATOM 726 O O . SER A 1 94 ? 7.918 6.352 -0.526 1.00 96.31 94 SER A O 1
ATOM 728 N N . ASP A 1 95 ? 9.169 6.918 1.256 1.00 95.25 95 ASP A N 1
ATOM 729 C CA . ASP A 1 95 ? 8.084 7.174 2.207 1.00 95.25 95 ASP A CA 1
ATOM 730 C C . ASP A 1 95 ? 6.868 7.907 1.608 1.00 95.25 95 ASP A C 1
ATOM 732 O O . ASP A 1 95 ? 6.931 9.047 1.148 1.00 95.25 95 ASP A O 1
ATOM 736 N N . GLY A 1 96 ? 5.703 7.266 1.702 1.00 94.12 96 GLY A N 1
ATOM 737 C CA . GLY A 1 96 ? 4.429 7.755 1.178 1.00 94.12 96 GLY A CA 1
ATOM 738 C C . GLY A 1 96 ? 4.183 7.443 -0.294 1.00 94.12 96 GLY A C 1
ATOM 739 O O .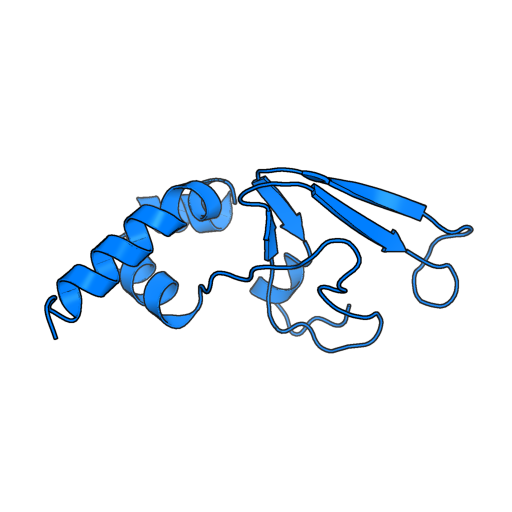 GLY A 1 96 ? 3.051 7.615 -0.746 1.00 94.12 96 GLY A O 1
ATOM 740 N N . GLY A 1 97 ? 5.189 6.951 -1.016 1.00 96.19 97 GLY A N 1
ATOM 741 C CA . GLY A 1 97 ? 5.036 6.427 -2.363 1.00 96.19 97 GLY A CA 1
ATOM 742 C C . GLY A 1 97 ? 4.138 5.191 -2.392 1.00 96.19 97 GLY A C 1
ATOM 743 O O . GLY A 1 97 ? 4.044 4.442 -1.412 1.00 96.19 97 GLY A O 1
ATOM 744 N N . TRP A 1 98 ? 3.454 5.005 -3.518 1.00 96.31 98 TRP A N 1
ATOM 745 C CA . TRP A 1 98 ? 2.524 3.905 -3.750 1.00 96.31 98 TRP A CA 1
ATOM 746 C C . TRP A 1 98 ? 3.018 3.014 -4.881 1.00 96.31 98 TRP A C 1
ATOM 748 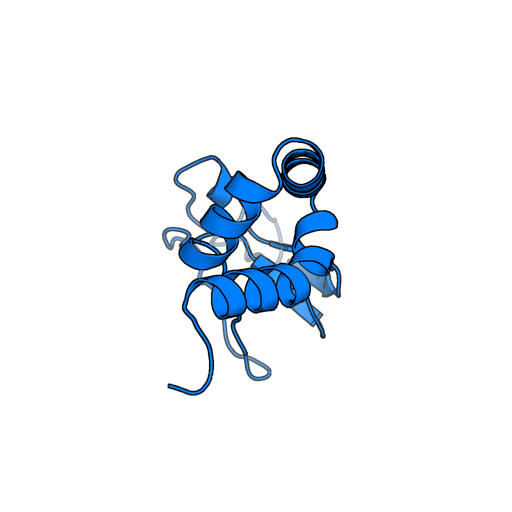O O . TRP A 1 98 ? 3.510 3.499 -5.897 1.00 96.31 98 TRP A O 1
ATOM 758 N N . LEU A 1 99 ? 2.845 1.708 -4.702 1.00 96.50 99 LEU A N 1
ATOM 759 C CA . LEU A 1 99 ? 3.071 0.700 -5.726 1.00 96.50 99 LEU A CA 1
ATOM 760 C C . LEU A 1 99 ? 1.767 -0.048 -5.984 1.00 96.50 99 LEU A C 1
ATOM 762 O O . LEU A 1 99 ? 1.006 -0.337 -5.056 1.00 96.50 99 LEU A O 1
ATOM 766 N N . CYS A 1 100 ? 1.545 -0.393 -7.251 1.00 95.75 100 CYS A N 1
ATOM 767 C CA . CYS A 1 100 ? 0.450 -1.265 -7.680 1.00 95.75 100 CYS A CA 1
ATOM 768 C C . CYS A 1 100 ? -0.946 -0.735 -7.313 1.00 95.75 100 CYS A C 1
ATOM 770 O O . CYS A 1 100 ? -1.847 -1.513 -7.018 1.00 95.75 100 CYS A O 1
ATOM 772 N N . GLU A 1 101 ? -1.146 0.587 -7.359 1.00 96.31 101 GLU A N 1
ATOM 773 C CA . GLU A 1 101 ? -2.429 1.235 -7.037 1.00 96.31 101 GLU A CA 1
ATOM 774 C C . GLU A 1 101 ? -3.604 0.659 -7.847 1.00 96.31 101 GLU A C 1
ATOM 776 O O . GLU A 1 101 ? -4.705 0.501 -7.323 1.00 96.31 101 GLU A O 1
ATOM 781 N N . ALA A 1 102 ? -3.362 0.259 -9.100 1.00 95.81 102 ALA A N 1
ATOM 782 C CA . ALA A 1 102 ? -4.364 -0.361 -9.967 1.00 95.81 102 ALA A CA 1
ATOM 783 C C . ALA A 1 102 ? -5.021 -1.618 -9.357 1.00 95.81 102 ALA A C 1
ATOM 785 O O . ALA A 1 102 ? -6.192 -1.898 -9.639 1.00 95.81 102 ALA A O 1
ATOM 786 N N . ALA A 1 103 ? -4.310 -2.334 -8.478 1.00 96.94 103 ALA A N 1
ATOM 787 C CA . ALA A 1 103 ? -4.817 -3.510 -7.773 1.00 96.94 103 ALA A CA 1
ATOM 788 C C . ALA A 1 103 ? -5.919 -3.183 -6.745 1.00 96.94 103 ALA A C 1
ATOM 790 O O . ALA A 1 103 ? -6.611 -4.088 -6.286 1.00 96.94 103 ALA A O 1
ATOM 791 N N . LEU A 1 104 ? -6.118 -1.908 -6.381 1.00 95.00 104 LEU A N 1
ATOM 792 C CA . LEU A 1 104 ? -7.249 -1.486 -5.541 1.00 95.00 104 LEU A CA 1
ATOM 793 C C . LEU A 1 104 ? -8.579 -1.479 -6.302 1.00 95.00 104 LEU A C 1
ATOM 795 O O . LEU A 1 104 ? -9.641 -1.570 -5.687 1.00 95.00 104 LEU A O 1
ATOM 799 N N . TRP A 1 105 ? -8.526 -1.344 -7.627 1.00 94.94 105 TRP A N 1
ATOM 800 C CA . TRP A 1 105 ? -9.698 -1.056 -8.458 1.00 94.94 105 TRP A CA 1
ATOM 801 C C . TRP A 1 105 ? -10.038 -2.195 -9.414 1.00 94.94 105 TRP A C 1
ATOM 803 O O . TRP A 1 105 ? -11.169 -2.291 -9.888 1.00 94.94 105 TRP A O 1
ATOM 813 N N . THR A 1 106 ? -9.059 -3.046 -9.721 1.00 96.62 106 THR A N 1
ATOM 814 C CA . THR A 1 106 ? -9.163 -4.075 -10.757 1.00 96.62 106 THR A CA 1
ATOM 815 C C . THR A 1 106 ? -8.379 -5.328 -10.377 1.00 96.62 106 THR A C 1
ATOM 817 O O . THR A 1 106 ? -7.520 -5.300 -9.497 1.00 96.62 106 THR A O 1
ATOM 820 N N . GLN A 1 107 ? -8.656 -6.435 -11.068 1.00 95.44 107 GLN A N 1
ATOM 821 C CA . GLN A 1 107 ? -7.777 -7.602 -11.040 1.00 95.44 107 GLN A CA 1
ATOM 822 C C . GLN A 1 107 ? -6.519 -7.275 -11.846 1.00 95.44 107 GLN A C 1
ATOM 824 O O . GLN A 1 107 ? -6.557 -7.235 -13.074 1.00 95.44 107 GLN A O 1
ATOM 829 N N . TRP A 1 108 ? -5.429 -6.998 -11.138 1.00 96.50 108 TRP A N 1
ATOM 830 C CA . TRP A 1 108 ? -4.169 -6.560 -11.726 1.00 96.50 108 TRP A CA 1
ATOM 831 C C . TRP A 1 108 ? -3.138 -7.693 -11.752 1.00 96.50 108 TRP A C 1
ATOM 833 O O . TRP A 1 108 ? -3.107 -8.531 -10.849 1.00 96.50 108 TRP A O 1
ATOM 843 N N . ILE A 1 109 ? -2.284 -7.697 -12.774 1.00 95.50 109 ILE A N 1
ATOM 844 C CA . ILE A 1 109 ? -1.107 -8.565 -12.888 1.00 95.50 109 ILE A CA 1
ATOM 845 C C . ILE A 1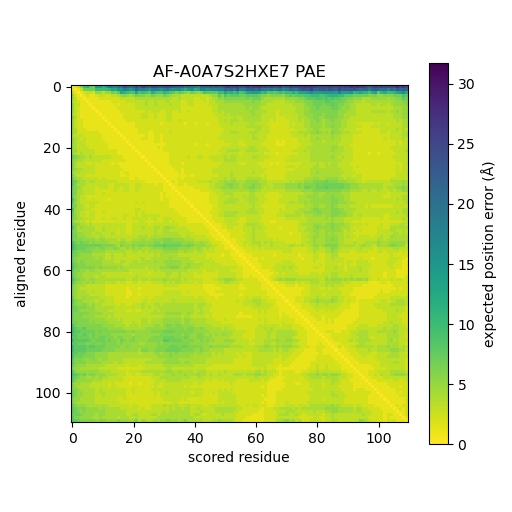 109 ? 0.118 -7.649 -12.916 1.00 95.50 109 ILE A C 1
ATOM 847 O O . ILE A 1 109 ? 0.122 -6.682 -13.677 1.00 95.50 109 ILE A O 1
ATOM 851 N N . HIS A 1 110 ? 1.097 -7.922 -12.052 1.00 92.81 110 HIS A N 1
ATOM 852 C CA . HIS A 1 110 ? 2.328 -7.137 -11.924 1.00 92.81 110 HIS A CA 1
ATOM 853 C C . HIS A 1 110 ? 3.172 -7.127 -13.198 1.00 92.81 110 HIS A C 1
ATOM 855 O O . HIS A 1 110 ? 3.261 -8.189 -13.856 1.00 92.81 110 HIS A O 1
#

Mean predicted aligned error: 3.39 Å

Secondary structure (DSSP, 8-state):
--S-HHHHHHHHHHHHHHHHTTSHHHHHHHHH-HHHHHHHHHHH-------TT--S--TTSBP---EE-SSSEEEEEE-TTTSS-SS-EEEEEETT-EE-GGGGTS--B-

Foldseek 3Di:
DPDDPVVVLVVQCVVCVVLQLLPPVSVVCCVVPVPVNSVCSVPLPDDDDDDPPDDPDDAQAWDPAKDFAQADKDWDWDDVVRDVDPHIDTDIHGHSGMDPHVRVPDRDGD

pLDDT: mean 94.8, std 4.21, range [56.09, 97.81]

Sequence (110 aa):
QLLSSALRIQLRFEIQRPALARHPVLGLWIRMDAPWMHTTCAKAVSFVLRMPRDELFAPGTAAAGAYTVVTGEIGYCQHPSTSPVDEELVSQVSDGGWLCEAALWTQWIH

Radius of gyration: 16.09 Å; Cα contacts (8 Å, |Δi|>4): 120; chains: 1; bounding box: 34×25×51 Å

Organism: NCBI:txid1333877